Protein AF-A0A2D4HCW7-F1 (afdb_monomer)

InterPro domains:
  IPR001660 Sterile alpha motif domain [PF07647] (37-100)
  IPR001660 Sterile alpha motif domain [PS50105] (40-103)
  IPR001660 Sterile alpha motif domain [SM00454] (37-103)
  IPR013761 Sterile alpha motif/pointed domain superfamily [G3DSA:1.10.150.50] (35-104)
  IPR013761 Sterile alpha motif/pointed domain superfamily [SSF47769] (36-102)
  IPR037606 Diacylglycerol kinase delta, SAM domain [cd09575] (36-100)

Organism: NCBI:txid129467

Secondary structure (DSSP, 8-state):
-------------------------S--TTTSTTS-GGG--HHHHHHHHHHTT-GGGHHHHHHTT--HHHHTT--HHHHHHTT---HHHHHHHHHHHHHHHHTS-----

Nearest PDB structures (foldseek):
  8atj-assembly1_AAA  TM=9.753E-01  e=5.139E-06  Homo sapiens
  8b10-assembly1_F  TM=9.590E-01  e=1.502E-05  Homo sapiens
  8b10-assembly1_E  TM=9.561E-01  e=2.358E-05  Homo sapiens
  5j8y-assembly1_C  TM=9.087E-01  e=9.778E-04  Drosophila melanogaster
  5j8y-assembly2_D  TM=9.062E-01  e=1.225E-03  Drosophila melanogaster

Sequence (109 aa):
MLDYSKRSRSGKFRLVKFKKDKNNKNKETSSSLGLPVHLWGTEEVAAWLEHLSLYEYKDIFIRHDVRGSELLHLERRDLKDLGVTKVGHMKRILHGIKELSKNIPVTEA

Solvent-accessible surface area (backbone atoms only — not comparable to full-atom values): 7073 Å² total; per-residue (Å²): 136,86,86,79,84,89,80,86,82,88,77,89,78,77,83,71,83,78,79,80,84,71,94,73,99,68,97,56,98,73,69,64,78,77,52,63,56,69,75,32,45,35,66,52,41,31,50,52,31,41,78,68,73,41,54,91,47,27,68,50,37,43,75,67,64,39,24,23,55,53,53,73,68,59,46,76,66,55,39,43,76,70,63,50,75,52,66,69,56,49,49,52,51,56,50,51,41,54,54,58,60,68,68,54,78,78,79,77,130

Mean predicted aligned error: 13.39 Å

Structure (mmCIF, N/CA/C/O backbone):
data_AF-A0A2D4HCW7-F1
#
_entry.id   AF-A0A2D4HCW7-F1
#
loop_
_atom_site.group_PDB
_atom_site.id
_atom_site.type_symbol
_atom_site.label_atom_id
_atom_site.label_alt_id
_atom_site.label_comp_id
_atom_site.label_asym_id
_atom_site.label_entity_id
_atom_site.label_seq_id
_atom_site.pdbx_PDB_ins_cod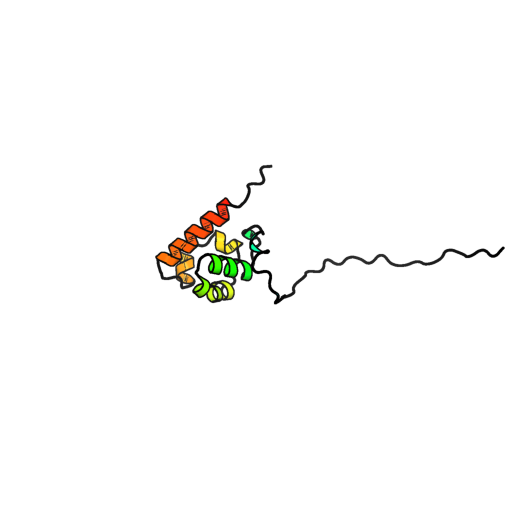e
_atom_site.Cartn_x
_atom_site.Cartn_y
_atom_site.Cartn_z
_atom_site.occupancy
_atom_site.B_iso_or_equiv
_atom_site.auth_seq_id
_atom_site.auth_comp_id
_atom_site.auth_asym_id
_atom_site.auth_atom_id
_atom_site.pdbx_PDB_model_num
ATOM 1 N N . MET A 1 1 ? 69.137 -35.689 -14.493 1.00 43.19 1 MET A N 1
ATOM 2 C CA . MET A 1 1 ? 68.139 -34.704 -14.959 1.00 43.19 1 MET A CA 1
ATOM 3 C C . MET A 1 1 ? 66.790 -35.418 -14.928 1.00 43.19 1 MET A C 1
ATOM 5 O O . MET A 1 1 ? 66.539 -36.221 -15.813 1.00 43.19 1 MET A O 1
ATOM 9 N N . LEU A 1 2 ? 66.032 -35.304 -13.827 1.00 41.94 2 LEU A N 1
ATOM 10 C CA . LEU A 1 2 ? 64.794 -36.074 -13.619 1.00 41.94 2 LEU A CA 1
ATOM 11 C C . LEU A 1 2 ? 63.585 -35.307 -14.172 1.00 41.94 2 LEU A C 1
ATOM 13 O O . LEU A 1 2 ? 63.323 -34.180 -13.755 1.00 41.94 2 LEU A O 1
ATOM 17 N N . ASP A 1 3 ? 62.879 -35.957 -15.093 1.00 42.75 3 ASP A N 1
ATOM 18 C CA . ASP A 1 3 ? 61.578 -35.578 -15.638 1.00 42.75 3 ASP A CA 1
ATOM 19 C C . ASP A 1 3 ? 60.495 -35.685 -14.551 1.00 42.75 3 ASP A C 1
ATOM 21 O O . ASP A 1 3 ? 60.386 -36.712 -13.879 1.00 42.75 3 ASP A O 1
ATOM 25 N N . TYR A 1 4 ? 59.697 -34.629 -14.371 1.00 42.03 4 TYR A N 1
ATOM 26 C CA . TYR A 1 4 ? 58.482 -34.682 -13.559 1.00 42.03 4 TYR A CA 1
ATOM 27 C C . TYR A 1 4 ? 57.261 -34.465 -14.449 1.00 42.03 4 TYR A C 1
ATOM 29 O O . TYR A 1 4 ? 56.888 -33.353 -14.826 1.00 42.03 4 TYR A O 1
ATOM 37 N N . SER A 1 5 ? 56.632 -35.596 -14.744 1.00 50.31 5 SER A N 1
ATOM 38 C CA . SER A 1 5 ? 55.342 -35.753 -15.394 1.00 50.31 5 SER A CA 1
ATOM 39 C C . SER A 1 5 ? 54.250 -34.864 -14.782 1.00 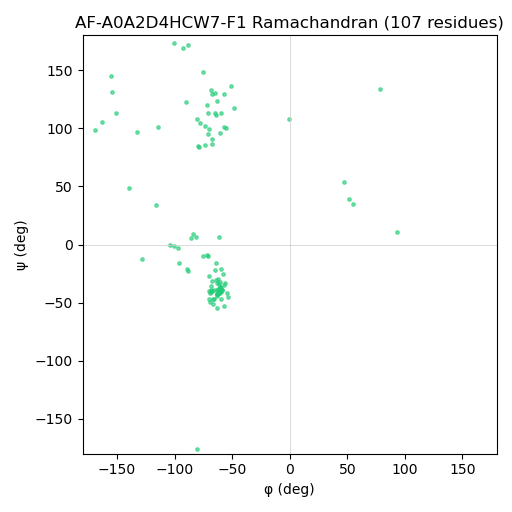50.31 5 SER A C 1
ATOM 41 O O . SER A 1 5 ? 53.817 -35.051 -13.644 1.00 50.31 5 SER A O 1
ATOM 43 N N . LYS A 1 6 ? 53.717 -33.944 -15.593 1.00 49.50 6 LYS A N 1
ATOM 44 C CA . LYS A 1 6 ? 52.438 -33.263 -15.350 1.00 49.50 6 LYS A CA 1
ATOM 45 C C . LYS A 1 6 ? 51.298 -34.281 -15.389 1.00 49.50 6 LYS A C 1
ATOM 47 O O . LYS A 1 6 ? 50.921 -34.757 -16.461 1.00 49.50 6 LYS A O 1
ATOM 52 N N . ARG A 1 7 ? 50.664 -34.543 -14.246 1.00 42.94 7 ARG A N 1
ATOM 53 C CA . ARG A 1 7 ? 49.319 -35.128 -14.223 1.00 42.94 7 ARG A CA 1
ATOM 54 C C . ARG A 1 7 ? 48.546 -34.697 -12.986 1.00 42.94 7 ARG A C 1
ATOM 56 O O . ARG A 1 7 ? 48.842 -35.144 -11.891 1.00 42.94 7 ARG A O 1
ATOM 63 N N . SER A 1 8 ? 47.489 -33.913 -13.179 1.00 42.94 8 SER A N 1
ATOM 64 C CA . SER A 1 8 ? 46.275 -34.114 -12.391 1.00 42.94 8 SER A CA 1
ATOM 65 C C . SER A 1 8 ? 45.046 -33.607 -13.137 1.00 42.94 8 SER A C 1
ATOM 67 O O . SER A 1 8 ? 45.036 -32.527 -13.723 1.00 42.94 8 SER A O 1
ATOM 69 N N . ARG A 1 9 ? 44.047 -34.486 -13.166 1.00 52.09 9 ARG A N 1
ATOM 70 C CA . ARG A 1 9 ? 42.700 -34.329 -13.714 1.00 52.09 9 ARG A CA 1
ATOM 71 C C . ARG A 1 9 ? 41.783 -33.759 -12.621 1.00 52.09 9 ARG A C 1
ATOM 73 O O . ARG A 1 9 ? 42.126 -33.807 -11.448 1.00 52.09 9 ARG A O 1
ATOM 80 N N . SER A 1 10 ? 40.563 -33.411 -13.032 1.00 45.38 10 SER A N 1
ATOM 81 C CA . SER A 1 10 ? 39.379 -33.115 -12.206 1.00 45.38 10 SER A CA 1
ATOM 82 C C . SER A 1 10 ? 39.334 -31.724 -11.558 1.00 45.38 10 SER A C 1
ATOM 84 O O . SER A 1 10 ? 40.306 -31.266 -10.989 1.00 45.38 10 SER A O 1
ATOM 86 N N . GLY A 1 11 ? 38.224 -30.983 -11.597 1.00 50.03 11 GLY A N 1
ATOM 87 C CA . GLY A 1 11 ? 36.869 -31.342 -12.004 1.00 50.03 11 GLY A CA 1
ATOM 88 C C . GLY A 1 11 ? 36.073 -30.120 -12.460 1.00 50.03 11 GLY A C 1
ATOM 89 O O . GLY A 1 11 ? 36.224 -29.014 -11.949 1.00 50.03 11 GLY A O 1
ATOM 90 N N . LYS A 1 12 ? 35.213 -30.341 -13.456 1.00 61.28 12 LYS A N 1
ATOM 91 C CA . LYS A 1 12 ? 34.182 -29.393 -13.874 1.00 61.28 12 LYS A CA 1
ATOM 92 C C . LYS A 1 12 ? 33.109 -29.360 -12.789 1.00 61.28 12 LYS A C 1
ATOM 94 O O . LYS A 1 12 ? 32.214 -30.205 -12.779 1.00 61.28 12 LYS A O 1
ATOM 99 N N . PHE A 1 13 ? 33.201 -28.406 -11.873 1.00 58.34 13 PHE A N 1
ATOM 100 C CA . PHE A 1 13 ? 32.091 -28.117 -10.978 1.00 58.34 13 PHE A CA 1
ATOM 101 C C . PHE A 1 13 ? 30.990 -27.441 -11.793 1.00 58.34 13 PHE A C 1
ATOM 103 O O . PHE A 1 13 ? 31.154 -26.341 -12.317 1.00 58.34 13 PHE A O 1
ATOM 110 N N . ARG A 1 14 ? 29.866 -28.145 -11.942 1.00 66.69 14 ARG A N 1
ATOM 111 C CA . ARG A 1 14 ? 28.614 -27.549 -12.399 1.00 66.69 14 ARG A CA 1
ATOM 112 C C . ARG A 1 14 ? 28.182 -26.544 -11.334 1.00 66.69 14 ARG A C 1
ATOM 114 O O . ARG A 1 14 ? 27.838 -26.949 -10.227 1.00 66.69 14 ARG A O 1
ATOM 121 N N . LEU A 1 15 ? 28.195 -25.255 -11.666 1.00 64.62 15 LEU A N 1
ATOM 122 C CA . LEU A 1 15 ? 27.496 -24.236 -10.889 1.00 64.62 15 LEU A CA 1
ATOM 123 C C . LEU A 1 15 ? 25.994 -24.491 -11.041 1.00 64.62 15 LEU A C 1
ATOM 125 O O . LEU A 1 15 ? 25.350 -24.034 -11.982 1.00 64.62 15 LEU A O 1
ATOM 129 N N . VAL A 1 16 ? 25.448 -25.296 -10.133 1.00 58.12 16 VAL A N 1
ATOM 130 C CA . VAL A 1 16 ? 24.007 -25.366 -9.921 1.00 58.12 16 VAL A CA 1
ATOM 131 C C . VAL A 1 16 ? 23.544 -24.013 -9.388 1.00 58.12 16 VAL A C 1
ATOM 133 O O . VAL A 1 16 ? 24.139 -23.434 -8.482 1.00 58.12 16 VAL A O 1
ATOM 136 N N . LYS A 1 17 ? 22.496 -23.492 -10.022 1.00 58.97 17 LYS A N 1
ATOM 137 C CA . LYS A 1 17 ? 21.821 -22.234 -9.716 1.00 58.97 17 LYS A CA 1
ATOM 138 C C . LYS A 1 17 ? 21.340 -22.283 -8.264 1.00 58.97 17 LYS A C 1
ATOM 140 O O . LYS A 1 17 ? 20.327 -2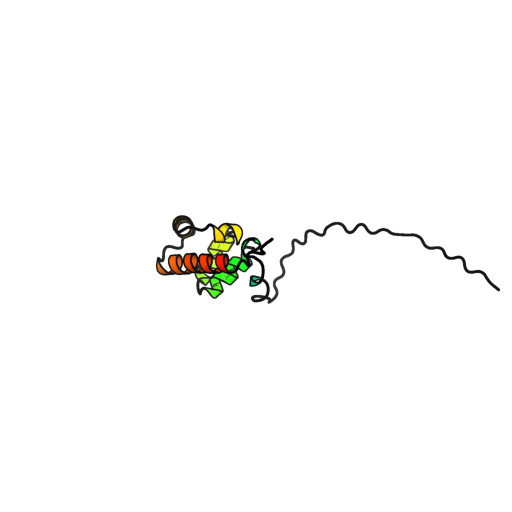2.910 -7.964 1.00 58.97 17 LYS A O 1
ATOM 145 N N . PHE A 1 18 ? 22.073 -21.641 -7.359 1.00 48.59 18 PHE A N 1
ATOM 146 C CA . PHE A 1 18 ? 21.626 -21.477 -5.984 1.00 48.59 18 PHE A CA 1
ATOM 147 C C . PHE A 1 18 ? 20.456 -20.492 -5.971 1.00 48.59 18 PHE A C 1
ATOM 149 O O . PHE A 1 18 ? 20.625 -19.277 -6.035 1.00 48.59 18 PHE A O 1
ATOM 156 N N . LYS A 1 19 ? 19.250 -21.057 -5.911 1.00 57.62 19 LYS A N 1
ATOM 157 C CA . LYS A 1 19 ? 18.039 -20.403 -5.425 1.00 57.62 19 LYS A CA 1
ATOM 158 C C . LYS A 1 19 ? 18.312 -20.024 -3.963 1.00 57.62 19 LYS A C 1
ATOM 160 O O . LYS A 1 19 ? 18.273 -20.870 -3.072 1.00 57.62 19 LYS A O 1
ATOM 165 N N . LYS A 1 20 ? 18.736 -18.779 -3.735 1.00 56.31 20 LYS A N 1
ATOM 166 C CA . LYS A 1 20 ? 18.958 -18.220 -2.399 1.00 56.31 20 LYS A CA 1
ATOM 167 C C . LYS A 1 20 ? 17.597 -17.840 -1.818 1.00 56.31 20 LYS A C 1
ATOM 169 O O . LYS A 1 20 ? 17.195 -16.688 -1.862 1.00 56.31 20 LYS A O 1
ATOM 174 N N . ASP A 1 21 ? 16.933 -18.827 -1.239 1.00 56.75 21 ASP A N 1
ATOM 175 C CA . ASP A 1 21 ? 16.046 -18.611 -0.103 1.00 56.75 21 ASP A CA 1
ATOM 176 C C . ASP A 1 21 ? 16.931 -18.515 1.144 1.00 56.75 21 ASP A C 1
ATOM 178 O O . ASP A 1 21 ? 17.547 -19.508 1.551 1.00 56.75 21 ASP A O 1
ATOM 182 N N . LYS A 1 22 ? 17.085 -17.309 1.712 1.00 46.91 22 LYS A N 1
ATOM 183 C CA . LYS A 1 22 ? 17.563 -17.127 3.095 1.00 46.91 22 LYS A CA 1
ATOM 184 C C . LYS A 1 22 ? 17.409 -15.689 3.597 1.00 46.91 22 LYS A C 1
ATOM 186 O O . LYS A 1 22 ? 18.275 -14.850 3.366 1.00 46.91 22 LYS A O 1
ATOM 191 N N . ASN A 1 23 ? 16.319 -15.495 4.341 1.00 51.00 23 ASN A N 1
ATOM 192 C CA . ASN A 1 23 ? 16.244 -14.833 5.647 1.00 51.00 23 ASN A CA 1
ATOM 193 C C . ASN A 1 23 ? 17.605 -14.343 6.181 1.00 51.00 23 ASN A C 1
ATOM 195 O O . ASN A 1 23 ? 18.429 -15.158 6.607 1.00 51.00 23 ASN A O 1
ATOM 199 N N . ASN A 1 24 ? 17.815 -13.025 6.183 1.00 43.16 24 ASN A N 1
ATOM 200 C CA . ASN A 1 24 ? 18.957 -12.378 6.821 1.00 43.16 24 ASN A CA 1
ATOM 201 C C . ASN A 1 24 ? 18.460 -11.192 7.664 1.00 43.16 24 ASN A C 1
ATOM 203 O O . ASN A 1 24 ? 18.233 -10.099 7.154 1.00 43.16 24 ASN A O 1
ATOM 207 N N . LYS A 1 25 ? 18.288 -11.420 8.973 1.00 57.62 25 LYS A N 1
ATOM 208 C CA . LYS A 1 25 ? 18.178 -10.356 9.980 1.00 57.62 25 LYS A CA 1
ATOM 209 C C . LYS A 1 25 ? 19.532 -9.647 10.079 1.00 57.62 25 LYS A C 1
ATOM 211 O O . LYS A 1 25 ? 20.342 -10.036 10.913 1.00 57.62 25 LYS A O 1
ATOM 216 N N . ASN A 1 26 ? 19.792 -8.638 9.246 1.00 37.81 26 ASN A N 1
ATOM 217 C CA . ASN A 1 26 ? 20.784 -7.610 9.569 1.00 37.81 26 ASN A CA 1
ATOM 218 C C . ASN A 1 26 ? 20.622 -6.349 8.696 1.00 37.81 26 ASN A C 1
ATOM 220 O O . ASN A 1 26 ? 20.993 -6.342 7.533 1.00 37.81 26 ASN A O 1
ATOM 224 N N . LYS A 1 27 ? 20.091 -5.284 9.305 1.00 48.94 27 LYS A N 1
ATOM 225 C CA . LYS A 1 27 ? 20.605 -3.905 9.230 1.00 48.94 27 LYS A CA 1
ATOM 226 C C . LYS A 1 27 ? 20.973 -3.324 7.850 1.00 48.94 27 LYS A C 1
ATOM 228 O O . LYS A 1 27 ? 22.055 -2.770 7.717 1.00 48.94 27 LYS A O 1
ATOM 233 N N . GLU A 1 28 ? 20.068 -3.342 6.871 1.00 43.47 28 GLU A N 1
ATOM 234 C CA . GLU A 1 28 ? 20.250 -2.583 5.616 1.00 43.47 28 GLU A CA 1
ATOM 235 C C . GLU A 1 28 ? 18.942 -1.915 5.141 1.00 43.47 28 GLU A C 1
ATOM 237 O O . GLU A 1 28 ? 18.548 -2.018 3.985 1.00 43.47 28 GLU A O 1
ATOM 242 N N . THR A 1 29 ? 18.234 -1.209 6.030 1.00 48.12 29 THR A N 1
ATOM 243 C CA . THR A 1 29 ? 16.935 -0.544 5.754 1.00 48.12 29 THR A CA 1
ATOM 244 C C . THR A 1 29 ? 16.973 0.549 4.670 1.00 48.12 29 THR A C 1
ATOM 246 O O . THR A 1 29 ? 15.981 1.244 4.470 1.00 48.12 29 THR A O 1
ATOM 249 N N . SER A 1 30 ? 18.094 0.729 3.969 1.00 49.62 30 SER A N 1
ATOM 250 C CA . SER A 1 30 ? 18.295 1.808 2.996 1.00 49.62 30 SER A CA 1
ATOM 251 C C . SER A 1 30 ? 18.797 1.354 1.621 1.00 49.62 30 SER A C 1
ATOM 253 O O . SER A 1 30 ? 18.732 2.149 0.691 1.00 49.62 30 SER A O 1
ATOM 255 N N . SER A 1 31 ? 19.262 0.112 1.440 1.00 54.34 31 SER A N 1
ATOM 256 C CA . SER A 1 31 ? 19.824 -0.348 0.154 1.00 54.34 31 SER A CA 1
ATOM 257 C C . SER A 1 31 ? 18.826 -1.098 -0.741 1.00 54.34 31 SER A C 1
ATOM 259 O O . SER A 1 31 ? 19.066 -1.214 -1.941 1.00 54.34 31 SER A O 1
ATOM 261 N N . SER A 1 32 ? 17.688 -1.563 -0.214 1.00 60.00 32 SER A N 1
ATOM 262 C CA . SER A 1 32 ? 16.699 -2.354 -0.969 1.00 60.00 32 SER A CA 1
ATOM 263 C C . SER A 1 32 ? 15.620 -1.532 -1.692 1.00 60.00 32 SER A C 1
ATOM 265 O O . SER A 1 32 ? 15.077 -1.998 -2.691 1.00 60.00 32 SER A O 1
ATOM 267 N N . LEU A 1 33 ? 15.361 -0.280 -1.286 1.00 67.44 33 LEU A N 1
ATOM 268 C CA . LEU A 1 33 ? 14.422 0.614 -1.994 1.00 67.44 33 LEU A CA 1
ATOM 269 C C . LEU A 1 33 ? 14.950 1.117 -3.350 1.00 67.44 33 LEU A C 1
ATOM 271 O O . LEU A 1 33 ? 14.197 1.712 -4.114 1.00 67.44 33 LEU A O 1
ATOM 275 N N . GLY A 1 34 ? 16.228 0.877 -3.661 1.00 71.12 34 GLY A N 1
ATOM 276 C CA . GLY A 1 34 ? 16.805 1.164 -4.977 1.00 71.12 34 GLY A CA 1
ATOM 277 C C . GLY A 1 34 ? 16.402 0.159 -6.060 1.00 71.12 34 GLY A C 1
ATOM 278 O O . GLY A 1 34 ? 16.686 0.380 -7.236 1.00 71.12 34 GLY A O 1
ATOM 279 N N . LEU A 1 35 ? 15.7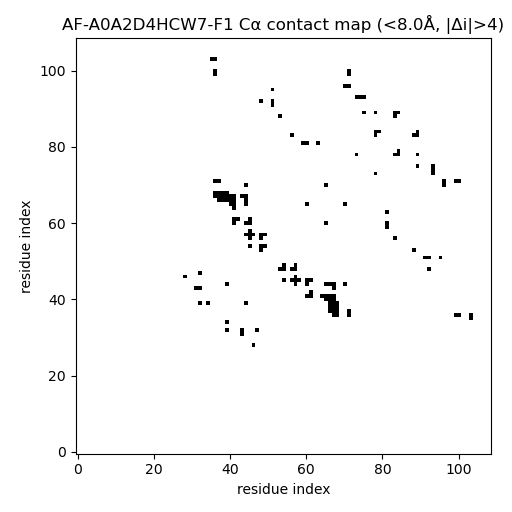59 -0.953 -5.687 1.00 81.12 35 LEU A N 1
ATOM 280 C CA . LEU A 1 35 ? 15.235 -1.913 -6.650 1.00 81.12 35 LEU A CA 1
ATOM 281 C C . LEU A 1 35 ? 13.956 -1.376 -7.308 1.00 81.12 35 LEU A C 1
ATOM 283 O O . LEU A 1 35 ? 13.165 -0.699 -6.647 1.00 81.12 35 LEU A O 1
ATOM 287 N N . PRO A 1 36 ? 13.696 -1.727 -8.579 1.00 86.50 36 PRO A N 1
ATOM 288 C CA . PRO A 1 36 ? 12.406 -1.488 -9.204 1.00 86.50 36 PRO A CA 1
ATOM 289 C C . PRO A 1 36 ? 11.255 -2.014 -8.343 1.00 86.50 36 PRO A C 1
ATOM 291 O O . PRO A 1 36 ? 11.306 -3.140 -7.851 1.00 86.50 36 PRO A O 1
ATOM 294 N N . VAL A 1 37 ? 10.190 -1.222 -8.214 1.00 88.94 37 VAL A N 1
ATOM 295 C CA . VAL A 1 37 ? 9.064 -1.501 -7.303 1.00 88.94 37 VAL A CA 1
ATOM 296 C C . VAL A 1 37 ? 8.425 -2.862 -7.580 1.00 88.94 37 VAL A C 1
ATOM 298 O O . VAL A 1 37 ? 8.058 -3.570 -6.655 1.00 88.94 37 VAL A O 1
ATOM 301 N N . HIS A 1 38 ? 8.364 -3.301 -8.838 1.00 89.12 38 HIS A N 1
ATOM 302 C CA . HIS A 1 38 ? 7.824 -4.617 -9.197 1.00 89.12 38 HIS A CA 1
ATOM 303 C C . HIS A 1 38 ? 8.628 -5.810 -8.634 1.00 89.12 38 HIS A C 1
ATOM 305 O O . HIS A 1 38 ? 8.117 -6.927 -8.629 1.00 89.12 38 HIS A O 1
ATOM 311 N N . LEU A 1 39 ? 9.867 -5.592 -8.172 1.00 89.12 39 LEU A N 1
ATOM 312 C CA . LEU A 1 39 ? 10.724 -6.605 -7.543 1.00 89.12 39 LEU A CA 1
ATOM 313 C C . LEU A 1 39 ? 10.669 -6.578 -6.012 1.00 89.12 39 LEU A C 1
ATOM 315 O O . LEU A 1 39 ? 11.318 -7.409 -5.380 1.00 89.12 39 LEU A O 1
ATOM 319 N N . TRP A 1 40 ? 9.936 -5.642 -5.408 1.00 93.94 40 TRP A N 1
ATOM 320 C CA . TRP A 1 40 ? 9.868 -5.531 -3.953 1.00 93.94 40 TRP A CA 1
ATOM 321 C C . TRP A 1 40 ? 9.131 -6.716 -3.330 1.00 93.94 40 TRP A C 1
ATOM 323 O O . TRP A 1 40 ? 8.028 -7.077 -3.755 1.00 93.94 40 TRP A O 1
ATOM 333 N N . GLY A 1 41 ? 9.729 -7.276 -2.279 1.00 93.25 41 GLY A N 1
ATOM 334 C CA . GLY A 1 41 ? 9.070 -8.201 -1.369 1.00 93.25 41 GLY A CA 1
ATOM 335 C C . GLY A 1 41 ? 8.211 -7.474 -0.334 1.00 93.25 41 GLY A C 1
ATO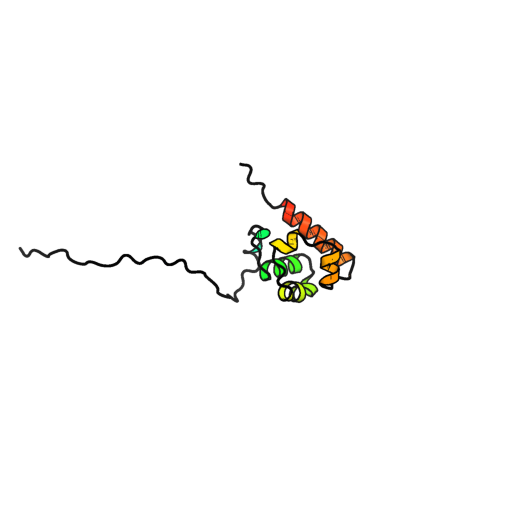M 336 O O . GLY A 1 41 ? 8.056 -6.251 -0.352 1.00 93.25 41 GLY A O 1
ATOM 337 N N . THR A 1 42 ? 7.645 -8.241 0.595 1.00 93.62 42 THR A N 1
ATOM 338 C CA . THR A 1 42 ? 6.822 -7.710 1.693 1.00 93.62 42 THR A CA 1
ATOM 339 C C . THR A 1 42 ? 7.615 -6.798 2.631 1.00 93.62 42 THR A C 1
ATOM 341 O O . THR A 1 42 ? 7.074 -5.822 3.145 1.00 93.62 42 THR A O 1
ATOM 344 N N . GLU A 1 43 ? 8.905 -7.080 2.830 1.00 92.69 43 GLU A N 1
ATOM 345 C CA . GLU A 1 43 ? 9.785 -6.305 3.710 1.00 92.69 43 GLU A CA 1
ATOM 346 C C . GLU A 1 43 ? 10.065 -4.908 3.139 1.00 92.69 43 GLU A C 1
ATOM 348 O O . GLU A 1 43 ? 10.013 -3.913 3.860 1.00 92.69 43 GLU A O 1
ATOM 353 N N . GLU A 1 44 ? 10.307 -4.808 1.833 1.00 93.56 44 GLU A N 1
ATOM 354 C CA . GLU A 1 44 ? 10.513 -3.542 1.129 1.00 93.56 44 GLU A CA 1
ATOM 355 C C . GLU A 1 44 ? 9.230 -2.708 1.088 1.00 93.56 44 GLU A C 1
ATOM 357 O O . GLU A 1 44 ? 9.275 -1.500 1.326 1.00 93.56 44 GLU A O 1
ATOM 362 N N . VAL A 1 45 ? 8.070 -3.343 0.881 1.00 94.62 45 VAL A N 1
ATOM 363 C CA . VAL A 1 45 ? 6.764 -2.673 0.999 1.00 94.62 45 VAL A CA 1
ATOM 364 C C . VAL A 1 45 ? 6.547 -2.147 2.421 1.00 94.62 45 VAL A C 1
ATOM 366 O O . VAL A 1 45 ? 6.107 -1.009 2.606 1.00 94.62 45 VAL A O 1
ATOM 369 N N . ALA A 1 46 ? 6.907 -2.926 3.441 1.00 94.44 46 ALA A N 1
ATOM 370 C CA . ALA A 1 46 ? 6.821 -2.502 4.833 1.00 94.44 46 ALA A CA 1
ATOM 371 C C . ALA A 1 46 ? 7.783 -1.343 5.153 1.00 94.44 46 ALA A C 1
ATOM 373 O O . ALA A 1 46 ? 7.410 -0.412 5.873 1.00 94.44 46 ALA A O 1
ATOM 374 N N . ALA A 1 47 ? 8.999 -1.362 4.603 1.00 93.31 47 ALA A N 1
ATOM 375 C CA . ALA A 1 47 ? 9.942 -0.253 4.710 1.00 93.31 47 ALA A CA 1
ATOM 376 C C . ALA A 1 47 ? 9.391 1.006 4.026 1.00 93.31 47 ALA A C 1
ATOM 378 O O . ALA A 1 47 ? 9.447 2.094 4.595 1.00 93.31 47 ALA A O 1
ATOM 379 N N . TRP A 1 48 ? 8.789 0.883 2.843 1.00 94.75 48 TRP A N 1
ATOM 380 C CA . TRP A 1 48 ? 8.146 2.007 2.162 1.00 94.75 48 TRP A CA 1
ATOM 381 C C . TRP A 1 48 ? 6.983 2.602 2.974 1.00 94.75 48 TRP A C 1
ATOM 383 O O . TRP A 1 48 ? 6.891 3.823 3.117 1.00 94.75 48 TRP A O 1
ATOM 393 N N . LEU A 1 49 ? 6.142 1.766 3.593 1.00 95.50 49 LEU A N 1
ATOM 394 C CA . LEU A 1 49 ? 5.090 2.238 4.504 1.00 95.50 49 LEU A CA 1
ATOM 395 C C . LEU A 1 49 ? 5.664 3.009 5.701 1.00 95.50 49 LEU A C 1
ATOM 397 O O . LEU A 1 49 ? 5.087 4.012 6.120 1.00 95.50 49 LEU A O 1
ATOM 401 N N . GLU A 1 50 ? 6.808 2.588 6.240 1.00 94.12 50 GLU A N 1
ATOM 402 C CA . GLU A 1 50 ? 7.502 3.302 7.316 1.00 94.12 50 GLU A CA 1
ATOM 403 C C . GLU A 1 50 ? 7.977 4.694 6.879 1.00 94.12 50 GLU A C 1
ATOM 405 O O . GLU A 1 50 ? 7.741 5.669 7.597 1.00 94.12 50 GLU A O 1
ATOM 410 N N . HIS A 1 51 ? 8.532 4.818 5.668 1.00 92.19 51 HIS A N 1
ATOM 411 C CA . HIS A 1 51 ? 8.909 6.112 5.081 1.00 92.19 51 HIS A CA 1
ATOM 412 C C . HIS A 1 51 ? 7.699 7.040 4.909 1.00 92.19 51 HIS A C 1
ATOM 414 O O . HIS A 1 51 ? 7.806 8.255 5.073 1.00 92.19 51 HIS A O 1
ATOM 420 N N . LEU A 1 52 ? 6.518 6.475 4.649 1.00 93.44 52 LEU A N 1
ATOM 421 C CA . LEU A 1 52 ? 5.258 7.215 4.612 1.00 93.44 52 LEU A CA 1
ATOM 422 C C . LEU A 1 52 ? 4.644 7.469 5.996 1.00 93.44 52 LEU A C 1
ATOM 424 O O . LEU A 1 52 ? 3.528 7.978 6.063 1.00 93.44 52 LEU A O 1
ATOM 428 N N . SER A 1 53 ? 5.332 7.143 7.094 1.00 94.75 53 SER A N 1
ATOM 429 C CA . SER A 1 53 ? 4.810 7.207 8.470 1.00 94.75 53 SER A CA 1
ATOM 430 C C . SER A 1 53 ? 3.512 6.412 8.670 1.00 94.75 53 SER A C 1
ATOM 432 O O . SER A 1 53 ? 2.626 6.823 9.417 1.00 94.75 53 SER A O 1
ATOM 434 N N . LEU A 1 54 ? 3.388 5.282 7.977 1.00 95.50 54 LEU A N 1
ATOM 435 C CA . LEU A 1 54 ? 2.240 4.374 7.985 1.00 95.50 54 LEU A CA 1
ATOM 436 C C . LEU A 1 54 ? 2.630 3.002 8.548 1.00 95.50 54 LEU A C 1
ATOM 438 O O . LEU A 1 54 ? 2.110 1.966 8.132 1.00 95.50 54 LEU A O 1
ATOM 442 N N . TYR A 1 55 ? 3.551 3.003 9.514 1.00 95.19 55 TYR A N 1
ATOM 443 C CA . TYR A 1 55 ? 4.099 1.793 10.122 1.00 95.19 55 TYR A CA 1
ATOM 444 C C . TYR A 1 55 ? 3.021 0.898 10.760 1.00 95.19 55 TYR A C 1
ATOM 446 O O . TYR A 1 55 ? 3.203 -0.313 10.807 1.00 95.19 55 TYR A O 1
ATOM 454 N N . GLU A 1 56 ? 1.878 1.468 11.175 1.00 94.38 56 GLU A N 1
ATOM 455 C CA . GLU A 1 56 ? 0.733 0.729 11.738 1.00 94.38 56 GLU A CA 1
ATOM 456 C C . GLU A 1 56 ? 0.139 -0.317 10.773 1.00 94.38 56 GLU A C 1
ATOM 458 O O . GLU A 1 56 ? -0.511 -1.259 11.219 1.00 94.38 56 GLU A O 1
ATOM 463 N N . TYR A 1 57 ? 0.375 -0.185 9.462 1.00 96.12 57 TYR A N 1
ATOM 464 C CA . TYR A 1 57 ? -0.132 -1.115 8.447 1.00 96.12 57 TYR A CA 1
ATOM 465 C C . TYR A 1 57 ? 0.902 -2.134 7.964 1.00 96.12 57 TYR A C 1
ATOM 467 O O . TYR A 1 57 ? 0.559 -2.989 7.150 1.00 96.12 57 TYR A O 1
ATOM 475 N N . LYS A 1 58 ? 2.147 -2.085 8.457 1.00 94.44 58 LYS A N 1
ATOM 476 C CA . LYS A 1 58 ? 3.222 -2.991 8.01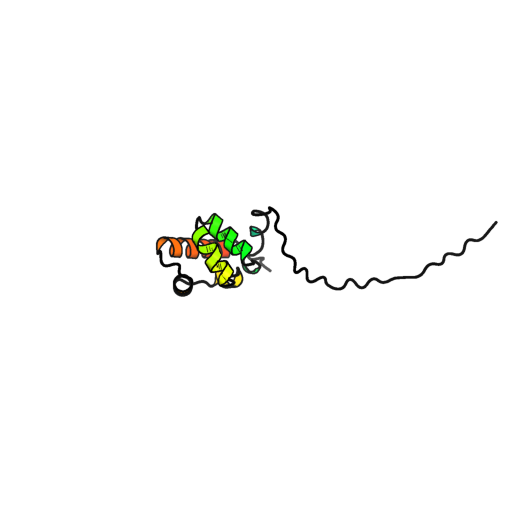5 1.00 94.44 58 LYS A CA 1
ATOM 477 C C . LYS A 1 58 ? 2.838 -4.451 8.217 1.00 94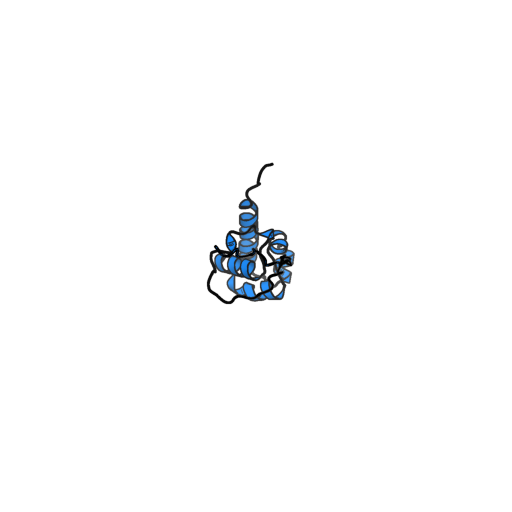.44 58 LYS A C 1
ATOM 479 O O . LYS A 1 58 ? 2.850 -5.220 7.263 1.00 94.44 58 LYS A O 1
ATOM 484 N N . ASP A 1 59 ? 2.420 -4.813 9.427 1.00 94.56 59 ASP A N 1
ATOM 485 C CA . ASP A 1 59 ? 2.040 -6.191 9.755 1.00 94.56 59 ASP A CA 1
ATOM 486 C C . ASP A 1 59 ? 0.850 -6.682 8.928 1.00 94.56 59 ASP A C 1
ATOM 488 O O . ASP A 1 59 ? 0.772 -7.854 8.574 1.00 94.56 59 ASP A O 1
ATOM 492 N N . ILE A 1 60 ? -0.087 -5.791 8.603 1.00 95.50 60 ILE A N 1
ATOM 493 C CA . ILE A 1 60 ? -1.232 -6.119 7.750 1.00 95.50 60 ILE A CA 1
ATOM 494 C C . ILE A 1 60 ? -0.746 -6.424 6.333 1.00 95.50 60 ILE A C 1
ATOM 496 O O . ILE A 1 60 ? -1.066 -7.481 5.800 1.00 95.50 60 ILE A O 1
ATOM 500 N N . PHE A 1 61 ? 0.065 -5.548 5.744 1.00 95.50 61 PHE A N 1
ATOM 501 C CA . PHE A 1 61 ? 0.575 -5.736 4.386 1.00 95.50 61 PHE A CA 1
ATOM 502 C C . PHE A 1 61 ? 1.468 -6.981 4.282 1.00 95.50 61 PHE A C 1
ATOM 504 O O . PHE A 1 61 ? 1.335 -7.735 3.324 1.00 95.50 61 PHE A O 1
ATOM 511 N N . ILE A 1 62 ? 2.300 -7.259 5.291 1.00 94.06 62 ILE A N 1
ATOM 512 C CA . ILE A 1 62 ? 3.125 -8.476 5.346 1.00 94.06 62 ILE A CA 1
ATOM 513 C C . ILE A 1 62 ? 2.247 -9.729 5.465 1.00 94.06 62 ILE A C 1
ATOM 515 O O . ILE A 1 62 ? 2.445 -10.686 4.722 1.00 94.06 62 ILE A O 1
ATOM 519 N N . ARG A 1 63 ? 1.252 -9.744 6.367 1.00 95.12 63 ARG A N 1
ATOM 520 C CA . ARG A 1 63 ? 0.358 -10.907 6.542 1.00 95.12 63 ARG A CA 1
ATOM 521 C C . ARG A 1 63 ? -0.487 -11.206 5.309 1.00 95.12 63 ARG A C 1
ATOM 523 O O . ARG A 1 63 ? -0.819 -12.364 5.083 1.00 95.12 63 ARG A O 1
ATOM 530 N N . HIS A 1 64 ? -0.831 -10.178 4.543 1.00 95.62 64 HIS A N 1
ATOM 531 C CA . HIS A 1 64 ? -1.548 -10.310 3.278 1.00 95.62 64 HIS A CA 1
ATOM 532 C C . HIS A 1 64 ? -0.623 -10.567 2.074 1.00 95.62 64 HIS A C 1
ATOM 534 O O . HIS A 1 64 ? -1.113 -10.589 0.950 1.00 95.62 64 HIS A O 1
ATOM 540 N N . ASP A 1 65 ? 0.684 -10.765 2.293 1.00 94.38 65 ASP A N 1
ATOM 541 C CA . ASP A 1 65 ? 1.696 -10.957 1.243 1.00 94.38 65 ASP A CA 1
ATOM 542 C C . ASP A 1 65 ? 1.654 -9.861 0.159 1.00 94.38 65 ASP A C 1
ATOM 544 O O . ASP A 1 65 ? 1.794 -10.108 -1.041 1.00 94.38 65 ASP A O 1
ATOM 548 N N . VAL A 1 66 ? 1.432 -8.609 0.577 1.00 95.00 66 VAL A N 1
ATOM 549 C CA . VAL A 1 66 ? 1.399 -7.465 -0.339 1.00 95.00 66 VAL A CA 1
ATOM 550 C C . VAL A 1 66 ? 2.823 -7.152 -0.782 1.00 95.00 66 VAL A C 1
ATOM 552 O O . VAL A 1 66 ? 3.609 -6.538 -0.057 1.00 95.00 66 VAL A O 1
ATOM 555 N N . ARG A 1 67 ? 3.147 -7.582 -2.000 1.00 94.94 67 ARG A N 1
ATOM 556 C CA . ARG A 1 67 ? 4.427 -7.334 -2.676 1.00 94.94 67 ARG A CA 1
ATOM 557 C C . ARG A 1 67 ? 4.348 -6.082 -3.538 1.00 94.94 67 ARG A C 1
ATOM 559 O O . ARG A 1 67 ? 3.267 -5.558 -3.793 1.00 94.94 67 ARG A O 1
ATOM 566 N N . GLY A 1 68 ? 5.485 -5.612 -4.038 1.00 92.56 68 GLY A N 1
ATOM 567 C CA . GLY A 1 68 ? 5.518 -4.398 -4.850 1.00 92.56 68 GLY A CA 1
ATOM 568 C C . GLY A 1 68 ? 4.724 -4.481 -6.154 1.00 92.56 68 GLY A C 1
ATOM 569 O O . GLY A 1 68 ? 4.163 -3.476 -6.582 1.00 92.56 68 GLY A O 1
ATOM 570 N N . SER A 1 69 ? 4.601 -5.674 -6.753 1.00 92.00 69 SER A N 1
ATOM 571 C CA . SER A 1 69 ? 3.707 -5.891 -7.899 1.00 92.00 69 SER A CA 1
ATOM 572 C C . SER A 1 69 ? 2.253 -5.578 -7.550 1.00 92.00 69 SER A C 1
ATOM 574 O O . SER A 1 69 ? 1.605 -4.840 -8.281 1.00 92.00 69 SER A O 1
ATOM 576 N N . GLU A 1 70 ? 1.761 -6.079 -6.416 1.00 93.69 70 GLU A N 1
ATOM 577 C CA . GLU A 1 70 ? 0.392 -5.845 -5.944 1.00 93.69 70 GLU A CA 1
ATOM 578 C C . GLU A 1 70 ? 0.216 -4.395 -5.489 1.00 93.69 70 GLU A C 1
ATOM 580 O O . GLU A 1 70 ? -0.784 -3.758 -5.805 1.00 93.69 70 GLU A O 1
ATOM 585 N N . LEU A 1 71 ? 1.231 -3.841 -4.816 1.00 94.25 71 LEU A N 1
ATOM 586 C CA . LEU A 1 71 ? 1.244 -2.467 -4.323 1.00 94.25 71 LEU A CA 1
ATOM 587 C C . LEU A 1 71 ? 0.968 -1.453 -5.443 1.00 94.25 71 LEU A C 1
ATOM 589 O O . LEU A 1 71 ? 0.212 -0.510 -5.233 1.00 94.25 71 LEU A O 1
ATOM 593 N N . LE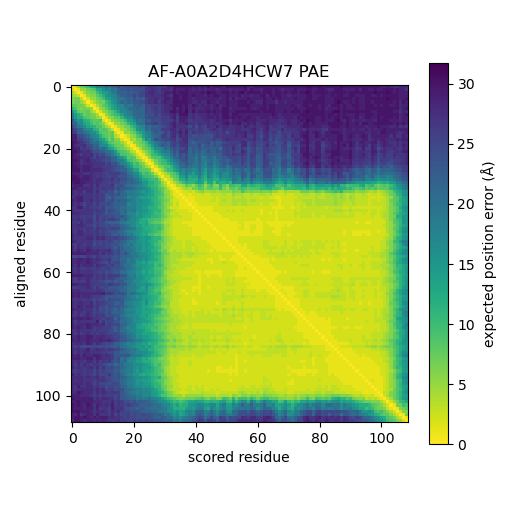U A 1 72 ? 1.547 -1.654 -6.632 1.00 93.31 72 LEU A N 1
ATOM 594 C CA . LEU A 1 72 ? 1.337 -0.780 -7.792 1.00 93.31 72 LEU A CA 1
ATOM 595 C C . LEU A 1 72 ? -0.106 -0.792 -8.320 1.00 93.31 72 LEU A C 1
ATOM 597 O O . LEU A 1 72 ? -0.512 0.170 -8.972 1.00 93.31 72 LEU A O 1
ATOM 601 N N . HIS A 1 73 ? -0.871 -1.844 -8.027 1.00 92.19 73 HIS A N 1
ATOM 602 C CA . HIS A 1 73 ? -2.252 -2.018 -8.476 1.00 92.19 73 HIS A CA 1
ATOM 603 C C . HIS A 1 73 ? -3.285 -1.758 -7.373 1.00 92.19 73 HIS A C 1
ATOM 605 O O . HIS A 1 73 ? -4.478 -1.835 -7.651 1.00 92.19 73 HIS A O 1
ATOM 611 N N . LEU A 1 74 ? -2.863 -1.426 -6.145 1.00 93.81 74 LEU A N 1
ATOM 612 C CA . LEU A 1 74 ? -3.794 -1.182 -5.044 1.00 93.81 74 LEU A CA 1
ATOM 613 C C . LEU A 1 74 ? -4.697 0.018 -5.323 1.00 93.81 74 LEU A C 1
ATOM 615 O O . LEU A 1 74 ? -4.251 1.161 -5.469 1.00 93.81 74 LEU A O 1
ATOM 619 N N . GLU A 1 75 ? -5.996 -0.235 -5.271 1.00 93.62 75 GLU A N 1
ATOM 620 C CA . GLU A 1 75 ? -7.025 0.779 -5.325 1.00 93.62 75 GLU A CA 1
ATOM 621 C C . GLU A 1 75 ? -7.575 1.094 -3.934 1.00 93.62 75 GLU A C 1
ATOM 623 O O . GLU A 1 75 ? -7.315 0.448 -2.917 1.00 93.62 75 GLU A O 1
ATOM 628 N N . ARG A 1 76 ? -8.428 2.120 -3.874 1.00 94.38 76 ARG A N 1
ATOM 629 C CA . ARG A 1 76 ? -9.120 2.484 -2.633 1.00 94.38 76 ARG A CA 1
ATOM 630 C C . ARG A 1 76 ? -9.918 1.311 -2.043 1.00 94.38 76 ARG A C 1
ATOM 632 O O . ARG A 1 76 ? -10.093 1.284 -0.828 1.00 94.38 76 ARG A O 1
ATOM 639 N N . ARG A 1 77 ? -10.468 0.424 -2.880 1.00 96.00 77 ARG A N 1
ATOM 640 C CA . ARG A 1 77 ? -11.278 -0.716 -2.423 1.00 96.00 77 ARG A CA 1
ATOM 641 C C . ARG A 1 77 ? -10.398 -1.730 -1.695 1.00 96.00 77 ARG A C 1
ATOM 643 O O . ARG A 1 77 ? -10.660 -1.990 -0.529 1.00 96.00 77 ARG A O 1
ATOM 650 N N . ASP A 1 78 ? -9.282 -2.117 -2.300 1.00 94.94 78 ASP A N 1
ATOM 651 C CA . ASP A 1 78 ? -8.323 -3.057 -1.709 1.00 94.94 78 ASP A CA 1
ATOM 652 C C . ASP A 1 78 ? -7.753 -2.529 -0.389 1.00 94.94 7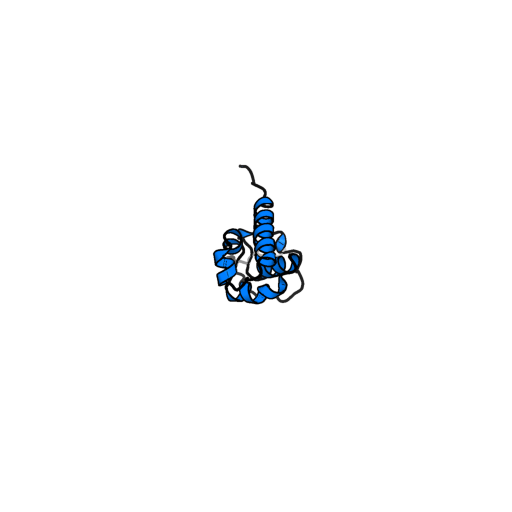8 ASP A C 1
ATOM 654 O O . ASP A 1 78 ? -7.658 -3.252 0.598 1.00 94.94 78 ASP A O 1
ATOM 658 N N . LEU A 1 79 ? -7.450 -1.226 -0.319 1.00 95.69 79 LEU A N 1
ATOM 659 C CA . LEU A 1 79 ? -6.993 -0.601 0.925 1.00 95.69 79 LEU A CA 1
ATOM 660 C C . LEU A 1 79 ? -8.031 -0.700 2.048 1.00 95.69 79 LEU A C 1
ATOM 662 O O . LEU A 1 79 ? -7.656 -0.885 3.205 1.00 95.69 79 LEU A O 1
ATOM 666 N N . LYS A 1 80 ? -9.327 -0.595 1.734 1.00 95.44 80 LYS A N 1
ATOM 667 C CA . LYS A 1 80 ? -10.383 -0.803 2.734 1.00 95.44 80 LYS A CA 1
ATOM 668 C C . LYS A 1 80 ? -10.456 -2.259 3.175 1.00 95.44 80 LYS A C 1
ATOM 670 O O . LYS A 1 80 ? -10.604 -2.489 4.371 1.00 95.44 80 LYS A O 1
ATOM 675 N N . ASP A 1 81 ? -10.314 -3.196 2.245 1.00 94.38 81 ASP A N 1
ATOM 676 C CA . ASP A 1 81 ? -10.369 -4.634 2.529 1.00 94.38 81 ASP A CA 1
ATOM 677 C C . ASP A 1 81 ? -9.165 -5.095 3.367 1.00 94.38 81 ASP A C 1
ATOM 679 O O . ASP A 1 81 ? -9.308 -5.937 4.251 1.00 94.38 81 ASP A O 1
ATOM 683 N N . LEU A 1 82 ? -8.006 -4.451 3.194 1.00 93.69 82 LEU A N 1
ATOM 684 C CA . LEU A 1 82 ? -6.835 -4.598 4.066 1.00 93.69 82 LEU A CA 1
ATOM 685 C C . LEU A 1 82 ? -7.021 -3.935 5.449 1.00 93.69 82 LEU A C 1
ATOM 687 O O . LEU A 1 82 ? -6.195 -4.112 6.336 1.00 93.69 82 LEU A O 1
ATOM 691 N N . GLY A 1 83 ? -8.082 -3.156 5.672 1.00 93.62 83 GLY A N 1
ATOM 692 C CA . GLY A 1 83 ? -8.351 -2.487 6.952 1.00 93.62 83 GLY A CA 1
ATOM 693 C C . GLY A 1 83 ? -7.810 -1.056 7.067 1.00 93.62 83 GLY A C 1
ATOM 694 O O . GLY A 1 83 ? -7.855 -0.455 8.145 1.00 93.62 83 GLY A O 1
ATOM 695 N N . VAL A 1 84 ? -7.349 -0.448 5.970 1.00 95.94 84 VAL A N 1
ATOM 696 C CA . VAL A 1 84 ? -6.987 0.978 5.918 1.00 95.94 84 VAL A CA 1
ATOM 697 C C . VAL A 1 84 ? -8.256 1.825 5.765 1.00 95.94 84 VAL A C 1
ATOM 699 O O . VAL A 1 84 ? -8.658 2.230 4.675 1.00 95.94 84 VAL A O 1
ATOM 702 N N . THR A 1 85 ? -8.910 2.130 6.885 1.00 94.19 85 THR A N 1
ATOM 703 C CA . THR A 1 85 ? -10.195 2.860 6.902 1.00 94.19 85 THR A CA 1
ATOM 704 C C . THR A 1 85 ? -10.047 4.385 6.933 1.00 94.19 85 THR A C 1
ATOM 706 O O . THR A 1 85 ? -10.943 5.114 6.497 1.00 94.19 85 THR A O 1
ATOM 709 N N . LYS A 1 86 ? -8.905 4.899 7.406 1.00 96.69 86 LYS A N 1
ATOM 710 C CA . LYS A 1 86 ? -8.634 6.341 7.526 1.00 96.69 86 LYS A CA 1
ATOM 711 C C . LYS A 1 86 ? -8.409 6.967 6.142 1.00 96.69 86 LYS A C 1
ATOM 713 O O . LYS A 1 86 ? -7.455 6.631 5.441 1.00 96.69 86 LYS A O 1
ATOM 718 N N . VAL A 1 87 ? -9.237 7.948 5.763 1.00 95.56 87 VAL A N 1
ATOM 719 C CA . VAL A 1 87 ? -9.168 8.617 4.442 1.00 95.56 87 VAL A CA 1
ATOM 720 C C . VAL A 1 87 ? -7.816 9.283 4.187 1.00 95.56 87 VAL A C 1
ATOM 722 O O . VAL A 1 87 ? -7.296 9.199 3.074 1.00 95.56 87 VAL A O 1
ATOM 725 N N . GLY A 1 88 ? -7.226 9.911 5.208 1.00 97.38 88 GLY A N 1
ATOM 726 C CA . GLY A 1 88 ? -5.894 10.508 5.100 1.00 97.38 88 GLY A CA 1
ATOM 727 C C . GLY A 1 88 ? -4.815 9.470 4.784 1.00 97.38 88 GLY A C 1
ATOM 728 O O . GLY A 1 88 ? -3.961 9.713 3.938 1.00 97.38 88 GLY A O 1
ATOM 729 N N . HIS A 1 89 ? -4.897 8.286 5.394 1.00 97.00 89 HIS A N 1
ATOM 730 C CA . HIS A 1 89 ? -3.933 7.208 5.178 1.00 97.00 89 HIS A CA 1
ATOM 731 C C . HIS A 1 89 ? -4.089 6.617 3.780 1.00 97.00 89 HIS A C 1
ATOM 733 O O . HIS A 1 89 ? -3.110 6.554 3.044 1.00 97.00 89 HIS A O 1
ATOM 739 N N . MET A 1 90 ? -5.326 6.329 3.357 1.00 96.38 90 MET A N 1
ATOM 740 C CA . MET A 1 90 ? -5.608 5.910 1.979 1.00 96.38 90 MET A CA 1
ATOM 741 C C . MET A 1 90 ? -5.040 6.901 0.957 1.00 96.38 90 MET A C 1
ATOM 743 O O . MET A 1 90 ? -4.407 6.499 -0.014 1.00 96.38 90 MET A O 1
ATOM 747 N N . LYS A 1 91 ? -5.229 8.210 1.178 1.00 96.81 91 LYS A N 1
ATOM 748 C CA . LYS A 1 91 ? -4.674 9.238 0.291 1.00 96.81 91 LYS A CA 1
ATOM 749 C C . LYS A 1 91 ? -3.145 9.225 0.259 1.00 96.81 91 LYS A C 1
ATOM 751 O O . LYS A 1 91 ? -2.591 9.336 -0.829 1.00 96.81 91 LYS A O 1
ATOM 756 N N . ARG A 1 92 ? -2.475 9.082 1.409 1.00 97.12 92 ARG A N 1
ATOM 757 C CA . ARG A 1 92 ? -1.004 9.006 1.486 1.00 97.12 92 ARG A CA 1
ATOM 758 C C . ARG A 1 92 ? -0.458 7.783 0.749 1.00 97.12 92 ARG A C 1
ATOM 760 O O . ARG A 1 92 ? 0.478 7.941 -0.023 1.00 97.12 92 ARG A O 1
ATOM 767 N N . ILE A 1 93 ? -1.074 6.611 0.922 1.00 96.19 93 ILE A N 1
ATOM 768 C CA . ILE A 1 93 ? -0.676 5.367 0.238 1.00 96.19 93 ILE A CA 1
ATOM 769 C C . ILE A 1 93 ? -0.851 5.510 -1.276 1.00 96.19 93 ILE A C 1
ATOM 771 O O . ILE A 1 93 ? 0.112 5.356 -2.018 1.00 96.19 93 ILE A O 1
ATOM 775 N N . LEU A 1 94 ? -2.050 5.883 -1.739 1.00 95.69 94 LEU A N 1
ATOM 776 C CA . LEU A 1 94 ? -2.334 6.035 -3.173 1.00 95.69 94 LEU A CA 1
ATOM 777 C C . LEU A 1 94 ? -1.450 7.097 -3.832 1.00 95.69 94 LEU A C 1
ATOM 779 O O . LEU A 1 94 ? -1.042 6.947 -4.981 1.00 95.69 94 LEU A O 1
ATOM 783 N N . HIS A 1 95 ? -1.158 8.186 -3.120 1.00 95.38 95 HIS A N 1
ATOM 784 C CA . HIS A 1 95 ? -0.222 9.191 -3.604 1.00 95.38 95 HIS A CA 1
ATOM 785 C C . HIS A 1 95 ? 1.206 8.637 -3.676 1.00 95.38 95 HIS A C 1
ATOM 787 O O . HIS A 1 95 ? 1.843 8.774 -4.713 1.00 95.38 95 HIS A O 1
ATOM 793 N N . GLY A 1 96 ? 1.678 7.952 -2.631 1.00 94.12 96 GLY A N 1
ATOM 794 C CA . GLY A 1 96 ? 2.999 7.331 -2.627 1.00 94.12 96 GLY A CA 1
ATOM 795 C C . GLY A 1 96 ? 3.176 6.305 -3.751 1.00 94.12 96 GLY A C 1
ATOM 796 O O . GLY A 1 96 ? 4.218 6.294 -4.391 1.00 94.12 96 GLY A O 1
ATOM 797 N N . ILE A 1 97 ? 2.149 5.502 -4.056 1.00 93.50 97 ILE A N 1
ATOM 798 C CA . ILE A 1 97 ? 2.174 4.539 -5.173 1.00 93.50 97 ILE A CA 1
ATOM 799 C C . ILE A 1 97 ? 2.360 5.259 -6.517 1.00 93.50 97 ILE A C 1
ATOM 801 O O . ILE A 1 97 ? 3.148 4.823 -7.356 1.00 93.50 97 ILE A O 1
ATOM 805 N N . LYS A 1 98 ? 1.685 6.398 -6.720 1.00 91.81 98 LYS A N 1
ATOM 806 C CA . LYS A 1 98 ? 1.871 7.213 -7.933 1.00 91.81 98 LYS A CA 1
ATOM 807 C C . LYS A 1 98 ? 3.299 7.736 -8.058 1.00 91.81 98 LYS A C 1
ATOM 809 O O . LYS A 1 98 ? 3.829 7.766 -9.164 1.00 91.81 98 LYS A O 1
ATOM 814 N N . GLU A 1 99 ? 3.919 8.132 -6.952 1.00 90.94 99 GLU A N 1
ATOM 815 C CA . GLU A 1 99 ? 5.317 8.574 -6.951 1.00 90.94 99 GLU A CA 1
ATOM 816 C C . GLU A 1 99 ? 6.276 7.412 -7.243 1.00 90.94 99 GLU A C 1
ATOM 818 O O . GLU A 1 99 ? 7.206 7.569 -8.032 1.00 90.94 99 GLU A O 1
ATOM 823 N N . LEU A 1 100 ? 6.010 6.219 -6.706 1.00 88.81 100 LEU A N 1
ATOM 824 C CA . LEU A 1 100 ? 6.772 5.006 -7.015 1.00 88.81 100 LEU A CA 1
ATOM 825 C C . LEU A 1 100 ? 6.731 4.646 -8.508 1.00 88.81 100 LEU A C 1
ATOM 827 O O . LEU A 1 100 ? 7.756 4.291 -9.083 1.00 88.81 100 LEU A O 1
ATOM 831 N N . SER A 1 101 ? 5.570 4.783 -9.152 1.00 83.12 101 SER A N 1
ATOM 832 C CA . SER A 1 101 ? 5.412 4.501 -10.584 1.00 83.12 101 SER A CA 1
ATOM 833 C C . SER A 1 101 ? 6.158 5.499 -11.482 1.00 83.12 101 SER A C 1
ATOM 835 O O . SER A 1 101 ? 6.721 5.099 -12.497 1.00 83.12 101 SER A O 1
ATOM 837 N N . LYS A 1 102 ? 6.225 6.782 -11.101 1.00 78.25 102 LYS A N 1
ATOM 838 C CA . LYS A 1 102 ? 6.961 7.814 -11.858 1.00 78.25 102 LYS A CA 1
ATOM 839 C C . LYS A 1 102 ? 8.479 7.648 -11.804 1.00 78.25 102 LYS A C 1
ATOM 841 O O . LYS A 1 102 ? 9.166 8.091 -12.715 1.00 78.25 102 LYS A O 1
ATOM 846 N N . ASN A 1 103 ? 8.996 7.033 -10.740 1.00 65.44 103 ASN A N 1
ATOM 847 C CA . ASN A 1 103 ? 10.426 6.782 -10.559 1.00 65.44 103 ASN A CA 1
ATOM 848 C C . ASN A 1 103 ? 10.906 5.500 -11.258 1.00 65.44 103 ASN A C 1
ATOM 850 O O . ASN A 1 103 ? 12.043 5.088 -11.051 1.00 65.44 103 ASN A O 1
ATOM 854 N N . ILE A 1 104 ? 10.073 4.867 -12.088 1.00 60.31 104 ILE A N 1
ATOM 855 C CA . ILE A 1 104 ? 10.531 3.849 -13.031 1.00 60.31 104 ILE A CA 1
ATOM 856 C C . ILE A 1 104 ? 11.171 4.621 -14.192 1.00 60.31 104 ILE A C 1
ATOM 858 O O . ILE A 1 104 ? 10.422 5.207 -14.979 1.00 60.31 104 ILE A O 1
ATOM 862 N N . PRO A 1 105 ? 12.514 4.682 -14.324 1.00 50.66 105 PRO A N 1
ATOM 863 C CA . PRO A 1 105 ? 13.097 5.216 -15.539 1.00 50.66 105 PRO A CA 1
ATOM 864 C C . PRO A 1 105 ? 12.591 4.326 -16.668 1.00 50.66 105 PRO A C 1
ATOM 866 O O . PRO A 1 105 ? 12.898 3.131 -16.714 1.00 50.66 105 PRO A O 1
ATOM 869 N N . VAL A 1 106 ? 11.763 4.897 -17.544 1.00 48.94 106 VAL A N 1
ATOM 870 C CA . VAL A 1 106 ? 11.474 4.312 -18.847 1.00 48.94 106 VAL A CA 1
ATOM 871 C C . VAL A 1 106 ? 12.845 4.136 -19.480 1.00 48.94 106 VAL A C 1
ATOM 873 O O . VAL A 1 106 ? 13.485 5.103 -19.880 1.00 48.94 106 VAL A O 1
ATOM 876 N N . THR A 1 107 ? 13.363 2.913 -19.430 1.00 48.91 107 THR A N 1
ATOM 877 C CA . THR A 1 107 ? 14.567 2.554 -20.164 1.00 48.91 107 THR A CA 1
ATOM 878 C C . THR A 1 107 ? 14.083 2.471 -21.600 1.00 48.91 107 THR A C 1
ATOM 880 O O . THR A 1 107 ? 13.554 1.449 -22.027 1.00 48.91 107 THR A O 1
ATOM 883 N N . GLU A 1 108 ? 14.077 3.634 -22.245 1.00 41.00 108 GLU A N 1
ATOM 884 C CA . GLU A 1 108 ? 13.716 3.824 -23.640 1.00 41.00 108 GLU A CA 1
ATOM 885 C C . GLU A 1 108 ? 14.638 2.932 -24.485 1.00 41.00 108 GLU A C 1
ATOM 887 O O . GLU A 1 108 ? 15.845 2.860 -24.231 1.00 41.00 108 GLU A O 1
ATOM 892 N N . ALA A 1 109 ? 14.017 2.160 -25.376 1.00 35.31 109 ALA A N 1
ATOM 893 C CA . ALA A 1 109 ? 14.650 1.185 -26.260 1.00 35.31 109 ALA A CA 1
ATOM 894 C C . ALA A 1 109 ? 15.274 1.853 -27.489 1.00 35.31 109 ALA A C 1
ATOM 896 O O . ALA A 1 109 ? 14.714 2.877 -27.940 1.00 35.31 109 ALA A O 1
#

pLDDT: mean 77.78, std 21.09, range [35.31, 97.38]

Foldseek 3Di:
DDDDDDDDDDDDDDPDPPPDPDDDPDDDLDPVCPDQLLPFWLVVVCSLCVVLVNNVLSVLCVVVRPGSNNLLVDDPVNCVVSPVPDPVSNVSSVVSSVVSVVPPPPPDD

Radius of gyration: 23.0 Å; Cα contacts (8 Å, |Δi|>4): 81; chains: 1; bounding box: 79×47×38 Å